Protein AF-A0A7X9S9C0-F1 (afdb_monomer_lite)

Secondary structure (DSSP, 8-state):
-TTS--HHHHHHHHHTT-S--EEETTEEE--HHHHHHHHHTT-S-----

Sequence (49 aa):
MALGISKRSLQNHRDRGLVPYSNIGGKCFYKEADIRQILEEGLIKKRRK

Structure (mmCIF, N/CA/C/O backbone):
data_AF-A0A7X9S9C0-F1
#
_entry.id   AF-A0A7X9S9C0-F1
#
loop_
_atom_site.group_PDB
_atom_site.id
_atom_site.type_symbol
_atom_site.label_atom_id
_atom_site.label_alt_id
_atom_site.label_comp_id
_atom_site.label_asym_id
_atom_site.label_entity_id
_atom_site.label_seq_id
_atom_site.pdbx_PDB_ins_code
_atom_site.Cartn_x
_atom_site.Cartn_y
_atom_site.Cartn_z
_atom_site.occupancy
_atom_site.B_iso_or_equiv
_atom_site.auth_seq_id
_atom_site.auth_comp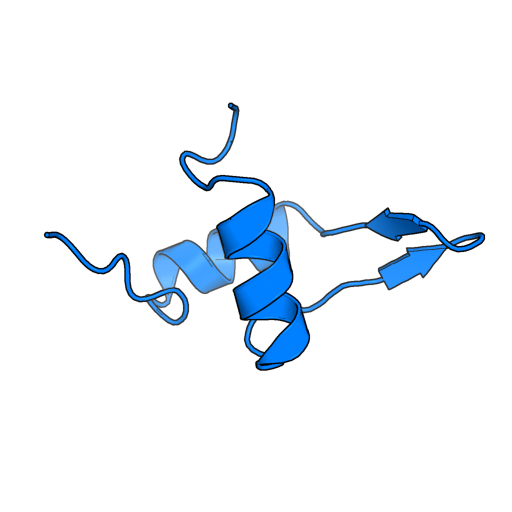_id
_atom_site.auth_asym_id
_atom_site.auth_atom_id
_atom_site.pdbx_PDB_model_num
ATOM 1 N N . MET A 1 1 ? -2.517 13.019 -1.442 1.00 48.12 1 MET A N 1
ATOM 2 C CA . MET A 1 1 ? -2.236 11.588 -1.720 1.00 48.12 1 MET A CA 1
ATOM 3 C C . MET A 1 1 ? -3.547 10.923 -2.109 1.00 48.12 1 MET A C 1
ATOM 5 O O . MET A 1 1 ? -4.439 10.883 -1.274 1.00 48.12 1 MET A O 1
ATOM 9 N N . ALA A 1 2 ? -3.674 10.453 -3.353 1.00 55.53 2 ALA A N 1
ATOM 10 C CA . ALA A 1 2 ? -4.936 10.042 -3.988 1.00 55.53 2 ALA A CA 1
ATOM 11 C C . ALA A 1 2 ? -5.679 8.852 -3.336 1.00 55.53 2 ALA A C 1
ATOM 13 O O . ALA A 1 2 ? -6.807 8.567 -3.710 1.00 55.53 2 ALA A O 1
ATOM 14 N N . LEU A 1 3 ? -5.077 8.169 -2.354 1.00 61.62 3 LEU A N 1
ATOM 15 C CA . LEU A 1 3 ? -5.634 6.949 -1.751 1.00 61.62 3 LEU A CA 1
ATOM 16 C C . LEU A 1 3 ? -5.777 7.022 -0.221 1.00 61.62 3 LEU A C 1
ATOM 18 O O . LEU A 1 3 ? -6.181 6.053 0.404 1.00 61.62 3 LEU A O 1
ATOM 22 N N . GLY A 1 4 ? -5.427 8.146 0.419 1.00 65.25 4 GLY A N 1
ATOM 23 C CA . GLY A 1 4 ? -5.518 8.281 1.884 1.00 65.25 4 GLY A CA 1
ATOM 24 C C . GLY A 1 4 ? -4.595 7.344 2.687 1.00 65.25 4 GLY A C 1
ATOM 25 O O . GLY A 1 4 ? -4.750 7.229 3.902 1.00 65.25 4 GLY A O 1
ATOM 26 N N . ILE A 1 5 ? -3.635 6.691 2.022 1.00 69.75 5 ILE A N 1
ATOM 27 C CA . ILE A 1 5 ? -2.649 5.770 2.599 1.00 69.75 5 ILE A CA 1
ATOM 28 C C . ILE A 1 5 ? -1.253 6.341 2.341 1.00 69.75 5 ILE A C 1
ATOM 30 O O . ILE A 1 5 ? -0.944 6.799 1.239 1.00 69.75 5 ILE A O 1
ATOM 34 N N . SER A 1 6 ? -0.395 6.318 3.360 1.00 77.19 6 SER A N 1
ATOM 35 C CA . SER A 1 6 ? 1.002 6.729 3.218 1.00 77.19 6 SER A CA 1
ATOM 36 C C . SER A 1 6 ? 1.825 5.657 2.496 1.00 77.19 6 SER A C 1
ATOM 38 O O . SER A 1 6 ? 1.565 4.460 2.626 1.00 77.19 6 SER A O 1
ATOM 40 N N . LYS A 1 7 ? 2.895 6.065 1.802 1.00 76.75 7 LYS A N 1
ATOM 41 C CA . LYS A 1 7 ? 3.840 5.140 1.142 1.00 76.75 7 LYS A CA 1
ATOM 42 C C . LYS A 1 7 ? 4.363 4.054 2.096 1.00 76.75 7 LYS A C 1
ATOM 44 O O . LYS A 1 7 ? 4.520 2.908 1.690 1.00 76.75 7 LYS A O 1
ATOM 49 N N . ARG A 1 8 ? 4.579 4.402 3.372 1.00 80.75 8 ARG A N 1
ATOM 50 C CA . ARG A 1 8 ? 5.019 3.469 4.422 1.00 80.75 8 ARG A CA 1
ATOM 51 C C . ARG A 1 8 ? 3.950 2.436 4.787 1.00 80.75 8 ARG A C 1
ATOM 53 O O . ARG A 1 8 ? 4.285 1.275 4.980 1.00 80.75 8 ARG A O 1
ATOM 60 N N . SER A 1 9 ? 2.676 2.829 4.856 1.00 78.94 9 SER A N 1
ATOM 61 C CA . SER A 1 9 ? 1.597 1.850 5.052 1.00 78.94 9 SER A CA 1
ATOM 62 C C . SER A 1 9 ? 1.517 0.893 3.870 1.00 78.94 9 SER A C 1
ATOM 64 O O . SER A 1 9 ? 1.461 -0.310 4.080 1.00 78.94 9 SER A O 1
ATOM 66 N N . LEU A 1 10 ? 1.618 1.400 2.638 1.00 79.56 10 LEU A N 1
ATOM 67 C CA . LEU A 1 10 ? 1.595 0.559 1.440 1.00 79.56 10 LEU A CA 1
ATOM 68 C C . LEU A 1 10 ? 2.743 -0.467 1.424 1.00 79.56 10 LEU A C 1
ATOM 70 O O . LEU A 1 10 ? 2.513 -1.635 1.130 1.00 79.56 10 LEU A O 1
ATOM 74 N N . GLN A 1 11 ? 3.951 -0.054 1.825 1.00 81.75 11 GLN A N 1
ATOM 75 C CA . GLN A 1 11 ? 5.087 -0.964 2.025 1.00 81.75 11 GLN A CA 1
ATOM 76 C C . GLN A 1 11 ? 4.798 -2.017 3.101 1.00 81.75 11 GLN A C 1
ATOM 78 O O . GLN A 1 11 ? 4.927 -3.199 2.821 1.00 81.75 11 GLN A O 1
ATOM 83 N N . ASN A 1 12 ? 4.318 -1.620 4.286 1.00 83.56 12 ASN A N 1
ATOM 84 C CA . ASN A 1 12 ? 3.962 -2.570 5.347 1.00 83.56 12 ASN A CA 1
ATOM 85 C C . ASN A 1 12 ? 2.880 -3.568 4.905 1.00 83.56 12 ASN A C 1
ATOM 87 O O . ASN A 1 12 ? 2.923 -4.731 5.295 1.00 83.56 12 ASN A O 1
ATOM 91 N N . HIS A 1 13 ? 1.886 -3.130 4.129 1.00 80.75 13 HIS A N 1
ATOM 92 C CA . HIS A 1 13 ? 0.839 -4.014 3.620 1.00 80.75 13 HIS A CA 1
ATOM 93 C C . HIS A 1 13 ? 1.381 -4.996 2.585 1.00 80.75 13 HIS A C 1
ATOM 95 O O . HIS A 1 13 ? 1.036 -6.173 2.641 1.00 80.75 13 HIS A O 1
ATOM 101 N N . ARG A 1 14 ? 2.272 -4.538 1.702 1.00 83.44 14 ARG A N 1
ATOM 102 C CA . ARG A 1 14 ? 2.997 -5.397 0.765 1.00 83.44 14 AR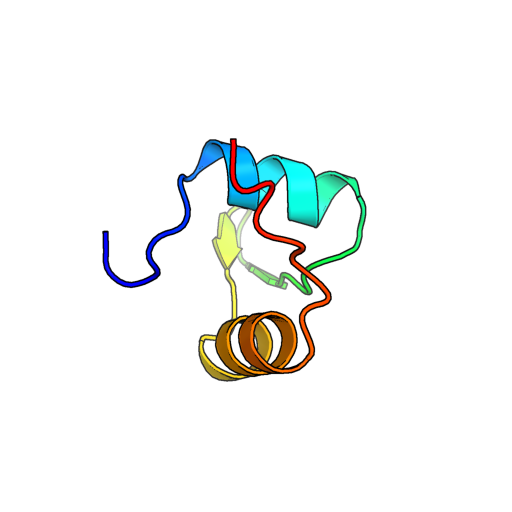G A CA 1
ATOM 103 C C . ARG A 1 14 ? 3.858 -6.427 1.497 1.00 83.44 14 ARG A C 1
ATOM 105 O O . ARG A 1 14 ? 3.773 -7.607 1.187 1.00 83.44 14 ARG A O 1
ATOM 112 N N . ASP A 1 15 ? 4.640 -5.997 2.485 1.00 82.44 15 ASP A N 1
ATOM 113 C CA . ASP A 1 15 ? 5.535 -6.874 3.251 1.00 82.44 15 ASP A CA 1
ATOM 114 C C . ASP A 1 15 ? 4.745 -7.908 4.077 1.00 82.44 15 ASP A C 1
ATOM 116 O O . ASP A 1 15 ? 5.220 -9.010 4.326 1.00 82.44 15 ASP A O 1
ATOM 120 N N . ARG A 1 16 ? 3.503 -7.577 4.455 1.00 80.56 16 ARG A N 1
ATOM 121 C CA . ARG A 1 16 ? 2.546 -8.500 5.084 1.00 80.56 16 ARG A CA 1
ATOM 122 C C . ARG A 1 16 ? 1.783 -9.389 4.094 1.00 80.56 16 ARG A C 1
ATOM 124 O O . ARG A 1 16 ? 0.997 -10.214 4.541 1.00 80.56 16 ARG A O 1
ATOM 131 N N . GLY A 1 17 ? 1.951 -9.196 2.784 1.00 78.31 17 GLY A N 1
ATOM 132 C CA . GLY A 1 17 ? 1.197 -9.913 1.749 1.00 78.31 17 GLY A CA 1
ATOM 133 C C . GLY A 1 17 ? -0.289 -9.538 1.668 1.00 78.31 17 GLY A C 1
ATOM 134 O O . GLY A 1 17 ? -1.071 -10.278 1.088 1.00 78.31 17 GLY A O 1
ATOM 135 N N . LEU A 1 18 ? -0.689 -8.402 2.251 1.00 77.62 18 LEU A N 1
ATOM 136 C CA . LEU A 1 18 ? -2.085 -7.944 2.297 1.00 77.62 18 LEU A CA 1
ATOM 137 C C . LEU A 1 18 ? -2.527 -7.225 1.022 1.00 77.62 18 LEU A C 1
ATOM 139 O O . LEU A 1 18 ? -3.720 -7.057 0.804 1.00 77.62 18 LEU A O 1
ATOM 143 N N . VAL A 1 19 ? -1.574 -6.730 0.229 1.00 81.62 19 VAL A N 1
ATOM 144 C CA . VAL A 1 19 ? -1.857 -5.981 -0.997 1.00 81.62 19 VAL A CA 1
ATOM 145 C C . VAL A 1 19 ? -1.109 -6.626 -2.160 1.00 81.62 19 VAL A C 1
ATOM 147 O O . VAL A 1 19 ? 0.122 -6.726 -2.096 1.00 81.62 19 VAL A O 1
ATOM 150 N N . PRO A 1 20 ? -1.816 -7.032 -3.227 1.00 82.88 20 PRO A N 1
ATOM 151 C CA . PRO A 1 20 ? -1.207 -7.533 -4.435 1.00 82.88 20 PRO A CA 1
ATOM 152 C C . PRO A 1 20 ? -0.457 -6.396 -5.119 1.00 82.88 20 PRO A C 1
ATOM 154 O O . PRO A 1 20 ? -0.917 -5.256 -5.229 1.00 82.88 20 PRO A O 1
ATOM 157 N N . TYR A 1 21 ? 0.745 -6.723 -5.560 1.00 86.25 21 TYR A N 1
ATOM 158 C CA . TYR A 1 21 ? 1.627 -5.812 -6.261 1.00 86.25 21 TYR A CA 1
ATOM 159 C C . TYR A 1 21 ? 2.202 -6.530 -7.473 1.00 86.25 21 TYR A C 1
ATOM 161 O O . TYR A 1 21 ? 2.367 -7.748 -7.484 1.00 86.25 21 TYR A O 1
ATOM 169 N N . SER A 1 22 ? 2.526 -5.761 -8.500 1.00 88.06 22 SER A N 1
ATOM 170 C CA . SER A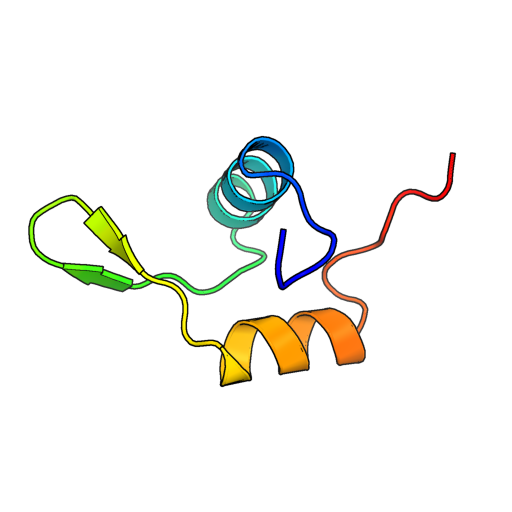 1 22 ? 3.228 -6.247 -9.681 1.00 88.06 22 SER A CA 1
ATOM 171 C C . SER A 1 22 ? 4.605 -5.602 -9.724 1.00 88.06 22 SER A C 1
ATOM 173 O O . SER A 1 22 ? 4.720 -4.380 -9.621 1.00 88.06 22 SER A O 1
ATOM 175 N N . ASN A 1 23 ? 5.664 -6.398 -9.858 1.00 87.31 23 ASN A N 1
ATOM 176 C CA . ASN A 1 23 ? 7.002 -5.867 -10.080 1.00 87.31 23 ASN A CA 1
ATOM 177 C C . ASN A 1 23 ? 7.248 -5.741 -11.588 1.00 87.31 23 ASN A C 1
ATOM 179 O O . ASN A 1 23 ? 7.314 -6.725 -12.313 1.00 87.31 23 ASN A O 1
ATOM 183 N N . ILE A 1 24 ? 7.397 -4.516 -12.075 1.00 90.31 24 ILE A N 1
ATOM 184 C CA . ILE A 1 24 ? 7.739 -4.271 -13.477 1.00 90.31 24 ILE A CA 1
ATOM 185 C C . ILE A 1 24 ? 9.015 -3.437 -13.471 1.00 90.31 24 ILE A C 1
ATOM 187 O O . ILE A 1 24 ? 9.033 -2.322 -12.949 1.00 90.31 24 ILE A O 1
ATOM 191 N N . GLY A 1 25 ? 10.114 -4.013 -13.966 1.00 87.81 25 GLY A N 1
ATOM 192 C CA . GLY A 1 25 ? 11.415 -3.335 -14.030 1.00 87.81 25 GLY A CA 1
ATOM 193 C C . GLY A 1 25 ? 11.941 -2.852 -12.671 1.00 87.81 25 GLY A C 1
ATOM 194 O O . GLY A 1 25 ? 12.445 -1.738 -12.565 1.00 87.81 25 GLY A O 1
ATOM 195 N N . GLY A 1 26 ? 11.751 -3.637 -11.604 1.00 86.69 26 GLY A N 1
ATOM 196 C CA . GLY A 1 26 ? 12.200 -3.285 -10.246 1.00 86.69 26 GLY A CA 1
ATOM 197 C C . GLY A 1 26 ? 11.325 -2.258 -9.515 1.00 86.69 26 GLY A C 1
ATOM 198 O O . GLY A 1 26 ? 11.583 -1.947 -8.353 1.00 86.69 26 GLY A O 1
ATOM 199 N N . LYS A 1 27 ? 10.256 -1.758 -10.147 1.00 86.56 27 LYS A N 1
ATOM 200 C CA . LYS A 1 27 ? 9.258 -0.893 -9.506 1.00 86.56 27 LYS A CA 1
ATOM 201 C C . LYS A 1 27 ? 8.019 -1.701 -9.134 1.00 86.56 27 LYS A C 1
ATOM 203 O O . LYS A 1 27 ? 7.543 -2.520 -9.914 1.00 86.56 27 LYS A O 1
ATOM 208 N N . CYS A 1 28 ? 7.503 -1.465 -7.928 1.00 85.44 28 CYS A N 1
ATOM 209 C CA . CYS A 1 28 ? 6.243 -2.045 -7.468 1.00 85.44 28 CYS A CA 1
ATOM 210 C C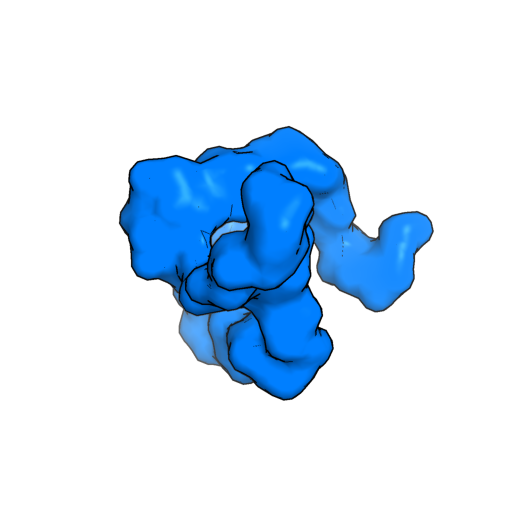 . CYS A 1 28 ? 5.078 -1.182 -7.951 1.00 85.44 28 CYS A C 1
ATOM 212 O O . CYS A 1 28 ? 4.958 -0.023 -7.548 1.00 85.44 28 CYS A O 1
ATOM 214 N N . PHE A 1 29 ? 4.228 -1.764 -8.783 1.00 85.81 29 PHE A N 1
ATOM 215 C CA . PHE A 1 29 ? 2.978 -1.189 -9.247 1.00 85.81 29 PHE A CA 1
ATOM 216 C C . PHE A 1 29 ? 1.811 -1.843 -8.525 1.00 85.81 29 PHE A C 1
ATOM 218 O O . PHE A 1 29 ? 1.852 -3.026 -8.190 1.00 85.81 29 PHE A O 1
ATOM 225 N N . TYR A 1 30 ? 0.767 -1.058 -8.305 1.00 84.94 30 TYR A N 1
ATOM 226 C CA . TYR A 1 30 ? -0.464 -1.508 -7.680 1.00 84.94 30 TYR A CA 1
ATOM 227 C C . TYR A 1 30 ? -1.597 -1.206 -8.641 1.00 84.94 30 TYR A C 1
ATOM 229 O O . TYR A 1 30 ? -1.654 -0.105 -9.197 1.00 84.94 30 TYR A O 1
ATOM 237 N N . LYS A 1 31 ? -2.490 -2.172 -8.847 1.00 86.12 31 LYS A N 1
ATOM 238 C CA . LYS A 1 31 ? -3.713 -1.910 -9.594 1.00 86.12 31 LYS A CA 1
ATOM 239 C C . LYS A 1 31 ? -4.657 -1.114 -8.712 1.00 86.12 31 LYS A C 1
ATOM 241 O O . LYS A 1 31 ? -4.894 -1.461 -7.559 1.00 86.12 31 LYS A O 1
ATOM 246 N N . GLU A 1 32 ? -5.207 -0.048 -9.273 1.00 82.94 32 GLU A N 1
ATOM 247 C CA . GLU A 1 32 ? -6.140 0.810 -8.549 1.00 82.94 32 GLU A CA 1
ATOM 248 C C . GLU A 1 32 ? -7.414 0.048 -8.152 1.00 82.94 32 GLU A C 1
ATOM 250 O O . GLU A 1 32 ? -7.926 0.259 -7.058 1.00 82.94 32 GLU A O 1
ATOM 255 N N . ALA A 1 33 ? -7.875 -0.877 -9.004 1.00 84.38 33 ALA A N 1
ATOM 256 C CA . ALA A 1 33 ? -9.005 -1.763 -8.722 1.00 84.38 33 ALA A CA 1
ATOM 257 C C . ALA A 1 33 ? -8.739 -2.665 -7.506 1.00 84.38 33 ALA A C 1
ATOM 259 O O . ALA A 1 33 ? -9.521 -2.638 -6.562 1.00 84.38 33 ALA A O 1
ATOM 260 N N . ASP A 1 34 ? -7.605 -3.371 -7.478 1.00 83.56 34 ASP A N 1
ATOM 261 C CA . AS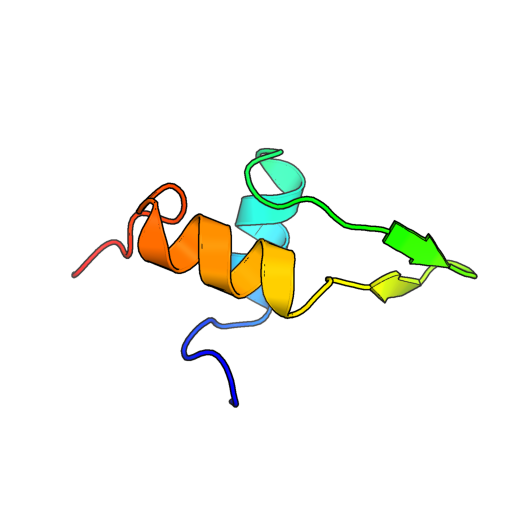P A 1 34 ? -7.239 -4.248 -6.357 1.00 83.56 34 ASP A CA 1
ATOM 262 C C . ASP A 1 34 ? -7.085 -3.449 -5.055 1.00 83.56 34 ASP A C 1
ATOM 264 O O . ASP A 1 34 ? -7.577 -3.847 -4.004 1.00 83.56 34 ASP A O 1
ATOM 268 N N . ILE A 1 35 ? -6.441 -2.277 -5.118 1.00 80.56 35 ILE A N 1
ATOM 269 C CA . ILE A 1 35 ? -6.300 -1.387 -3.958 1.00 80.56 35 ILE A CA 1
ATOM 270 C C . ILE A 1 35 ? -7.675 -0.951 -3.441 1.00 80.56 35 ILE A C 1
ATOM 272 O O . ILE A 1 35 ? -7.892 -0.970 -2.230 1.00 80.56 35 ILE A O 1
ATOM 276 N N . ARG A 1 36 ? -8.597 -0.554 -4.330 1.00 81.50 36 ARG A N 1
ATOM 277 C CA . ARG A 1 36 ? -9.968 -0.183 -3.948 1.00 81.50 36 ARG A CA 1
ATOM 278 C C . ARG A 1 36 ? -10.709 -1.355 -3.323 1.00 81.50 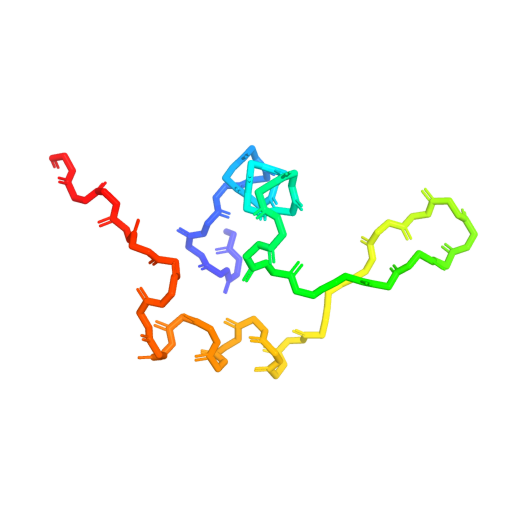36 ARG A C 1
ATOM 280 O O . ARG A 1 36 ? -11.278 -1.178 -2.255 1.00 81.50 36 ARG A O 1
ATOM 287 N N . GLN A 1 37 ? -10.629 -2.533 -3.932 1.00 83.88 37 GLN A N 1
ATOM 288 C CA . GLN A 1 37 ? -11.283 -3.735 -3.433 1.00 83.88 37 GLN A CA 1
ATOM 289 C C . GLN A 1 37 ? -10.806 -4.079 -2.021 1.00 83.88 37 GLN A C 1
ATOM 291 O O . GLN A 1 37 ? -11.618 -4.268 -1.132 1.00 83.88 37 GLN A O 1
ATOM 296 N N . ILE A 1 38 ? -9.501 -4.041 -1.764 1.00 79.81 38 ILE A N 1
ATOM 297 C CA . ILE A 1 38 ? -8.922 -4.359 -0.448 1.00 79.81 38 ILE A CA 1
ATOM 298 C C . ILE A 1 38 ? -9.262 -3.291 0.598 1.00 79.81 38 ILE A C 1
ATOM 300 O O . ILE A 1 38 ? -9.364 -3.583 1.796 1.00 79.81 38 ILE A O 1
ATOM 304 N N . LEU A 1 39 ? -9.421 -2.040 0.158 1.00 78.06 39 LEU A N 1
ATOM 305 C CA . LEU A 1 39 ? -9.911 -0.958 1.004 1.00 78.06 39 LEU A CA 1
ATOM 306 C C . LEU A 1 39 ? -11.392 -1.133 1.352 1.00 78.06 39 LEU A C 1
ATOM 308 O O . LEU A 1 39 ? -11.751 -0.900 2.504 1.00 78.06 39 LEU A O 1
ATOM 312 N N . GLU A 1 40 ? -12.220 -1.559 0.397 1.00 80.56 40 GLU A N 1
ATOM 313 C CA . GLU A 1 40 ? -13.639 -1.879 0.603 1.00 80.56 40 GLU A CA 1
ATOM 314 C C . GLU A 1 40 ? -13.834 -3.136 1.454 1.00 80.56 40 GLU A C 1
ATOM 316 O O . GLU A 1 40 ? -14.606 -3.113 2.409 1.00 80.56 40 GLU A O 1
ATOM 321 N N . GLU A 1 41 ? -13.076 -4.201 1.192 1.00 80.06 41 GLU A N 1
ATOM 322 C CA . GLU A 1 41 ? -13.080 -5.448 1.968 1.00 80.06 41 GLU A CA 1
ATOM 323 C C . GLU A 1 41 ? -12.539 -5.255 3.395 1.00 80.06 41 GLU A C 1
ATOM 325 O O . GLU A 1 41 ? -12.625 -6.153 4.232 1.00 80.06 41 GLU A O 1
ATOM 330 N N . GLY A 1 42 ? -11.961 -4.090 3.710 1.00 72.81 42 GLY A N 1
ATOM 331 C CA . GLY A 1 42 ? -11.437 -3.783 5.042 1.00 72.81 42 GLY A CA 1
ATOM 332 C C . GLY A 1 42 ? -10.201 -4.604 5.429 1.00 72.81 42 GLY A C 1
ATOM 333 O O . GLY A 1 42 ? -9.787 -4.589 6.594 1.00 72.81 42 GLY A O 1
ATOM 334 N N . LEU A 1 43 ? -9.579 -5.289 4.464 1.00 68.19 43 LEU A N 1
ATOM 335 C CA . LEU A 1 43 ? -8.337 -6.052 4.632 1.00 68.19 43 LEU A CA 1
ATOM 336 C C . LEU A 1 43 ? -7.187 -5.138 5.073 1.00 68.19 43 LEU A C 1
ATOM 338 O O . LEU A 1 43 ? -6.365 -5.494 5.924 1.00 68.19 43 LEU A O 1
ATOM 342 N N . ILE A 1 44 ? -7.181 -3.899 4.577 1.00 67.81 44 ILE A N 1
ATOM 343 C CA . ILE A 1 44 ? -6.382 -2.819 5.150 1.00 67.81 44 ILE A CA 1
ATOM 344 C C . ILE A 1 44 ? -7.173 -2.232 6.323 1.00 67.81 44 ILE A C 1
ATOM 346 O O . ILE A 1 44 ? -7.848 -1.211 6.200 1.00 67.81 44 ILE A O 1
ATOM 350 N N . LYS A 1 45 ? -7.082 -2.862 7.503 1.00 58.34 45 LYS A N 1
ATOM 351 C CA . LYS A 1 45 ? -7.572 -2.240 8.741 1.00 58.34 45 LYS A CA 1
ATOM 352 C C . LYS A 1 45 ? -6.839 -0.917 8.927 1.00 58.34 45 LYS A C 1
ATOM 354 O O . LYS A 1 45 ? -5.687 -0.888 9.369 1.00 58.34 45 LYS A O 1
ATOM 359 N N . LYS A 1 46 ? -7.518 0.192 8.626 1.00 57.19 46 LYS A N 1
ATOM 360 C CA . LYS A 1 46 ? -7.114 1.517 9.086 1.00 57.19 46 LYS A CA 1
ATOM 361 C C . LYS A 1 46 ? -7.075 1.397 10.605 1.00 57.19 46 LYS A C 1
ATOM 363 O O . LYS A 1 46 ? -8.124 1.334 11.242 1.00 57.19 46 LYS A O 1
ATOM 368 N N . ARG A 1 47 ? -5.881 1.302 11.200 1.00 54.72 47 ARG A N 1
ATOM 369 C CA . ARG A 1 47 ? -5.739 1.576 12.630 1.00 54.72 47 ARG A CA 1
ATOM 370 C C . ARG A 1 47 ? -6.176 3.028 12.798 1.00 54.72 47 ARG A C 1
ATOM 372 O O . ARG A 1 47 ? -5.376 3.937 12.602 1.00 54.72 47 ARG A O 1
ATOM 379 N N . ARG A 1 48 ? -7.467 3.241 13.063 1.00 52.88 48 ARG A N 1
ATOM 380 C CA . ARG A 1 48 ? -7.949 4.470 13.676 1.00 52.88 48 ARG A CA 1
ATOM 381 C C . ARG A 1 48 ? -7.241 4.524 15.023 1.00 52.88 48 ARG A C 1
ATOM 383 O O . ARG A 1 48 ? -7.453 3.647 15.857 1.00 52.88 48 ARG A O 1
ATOM 390 N N . LYS A 1 49 ? -6.292 5.446 15.126 1.00 46.72 49 LYS A N 1
ATOM 391 C CA . LYS A 1 49 ? -5.746 5.887 16.400 1.00 46.72 49 LYS A CA 1
ATOM 392 C C . LYS A 1 49 ? -6.623 7.028 16.889 1.00 46.72 49 LYS A C 1
ATOM 394 O O . LYS A 1 49 ? -7.103 7.777 16.005 1.00 46.72 49 LYS A O 1
#

Organism: NCBI:txid28111

InterPro domains:
  IPR009061 Putative DNA-binding domain superfamily [SSF46955] (3-42)
  IPR041657 Helix-turn-helix domain, group 17 [PF12728] (3-41)

Foldseek 3Di:
DVQPDDPVLVVVCVVVVLADWDQDPNDTDHDPVRSVVSVVVCSVVPPPD

Radius of gyration: 10.74 Å; chains: 1; bounding box: 26×22×30 Å

pLDDT: mean 76.65, std 11.26, range [46.72, 90.31]